Protein AF-A0A0Q0AUB7-F1 (afdb_monomer_lite)

Secondary structure (DSSP, 8-state):
---EEEEESTTSHHHHHHHHHHHHTT-EEEEE-S--GGGHHHHT-----

Organism: NCBI:txid129140

Foldseek 3Di:
DADEEEAEPCLDDPNVVVLLVVVVVVHHYDYYYPDPVSCVCSVVRPPDD

InterPro domains:
  IPR002347 Short-chain dehydrogenase/reductase SDR [PF00106] (4-42)
  IPR036291 NAD(P)-binding domain superfamily [SSF51735] (3-39)

Structure (mmCIF, N/CA/C/O backbone):
data_AF-A0A0Q0AUB7-F1
#
_entry.id   AF-A0A0Q0AUB7-F1
#
loop_
_atom_site.group_PDB
_atom_site.id
_atom_site.type_symbol
_atom_site.label_atom_id
_atom_site.label_alt_id
_atom_site.label_comp_id
_atom_site.label_asym_id
_atom_site.label_entity_id
_atom_site.label_seq_id
_atom_site.pdbx_PDB_ins_code
_atom_site.Cartn_x
_atom_site.Cartn_y
_atom_site.Cartn_z
_atom_site.occupancy
_atom_site.B_iso_or_equiv
_atom_site.auth_seq_id
_atom_site.auth_comp_id
_atom_site.auth_asym_id
_atom_site.auth_atom_id
_atom_site.pdbx_PDB_model_num
ATOM 1 N N . MET A 1 1 ? -20.393 5.355 10.477 1.00 56.44 1 MET A N 1
ATOM 2 C CA . MET A 1 1 ? -19.755 5.235 9.143 1.00 56.44 1 MET A CA 1
ATOM 3 C C . MET A 1 1 ? -18.326 4.745 9.320 1.00 56.44 1 MET A C 1
ATOM 5 O O . MET A 1 1 ? -17.692 5.149 10.286 1.00 56.44 1 MET A O 1
ATOM 9 N N . LYS A 1 2 ? -17.827 3.879 8.430 1.00 79.75 2 LYS A N 1
ATOM 10 C CA . LYS A 1 2 ? -16.408 3.485 8.379 1.00 79.75 2 LYS A CA 1
ATOM 11 C C . LYS A 1 2 ? -15.676 4.470 7.458 1.00 79.75 2 LYS A C 1
ATOM 13 O O . LYS A 1 2 ? -16.133 4.675 6.339 1.00 79.75 2 LYS A O 1
ATOM 18 N N . ALA A 1 3 ? -14.601 5.101 7.929 1.00 87.50 3 ALA A N 1
ATOM 19 C CA . ALA A 1 3 ? -13.792 5.995 7.100 1.00 87.50 3 ALA A CA 1
ATOM 20 C C . ALA A 1 3 ? -12.896 5.182 6.150 1.00 87.50 3 ALA A C 1
ATOM 22 O O . ALA A 1 3 ? -12.313 4.178 6.565 1.00 87.50 3 ALA A O 1
ATOM 23 N N . VAL A 1 4 ? -12.783 5.626 4.897 1.00 95.25 4 VAL A N 1
ATOM 24 C CA . VAL A 1 4 ? -11.854 5.079 3.895 1.00 95.25 4 VAL A CA 1
ATOM 25 C C . VAL A 1 4 ? -10.777 6.122 3.628 1.00 95.25 4 VAL A C 1
ATOM 27 O O . VAL A 1 4 ? -11.095 7.299 3.466 1.00 95.25 4 VAL A O 1
ATOM 30 N N . VAL A 1 5 ? -9.513 5.700 3.594 1.00 96.19 5 VAL A N 1
A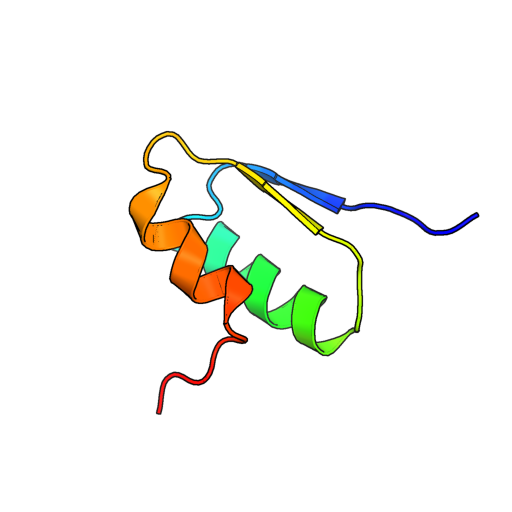TOM 31 C CA . VAL A 1 5 ? 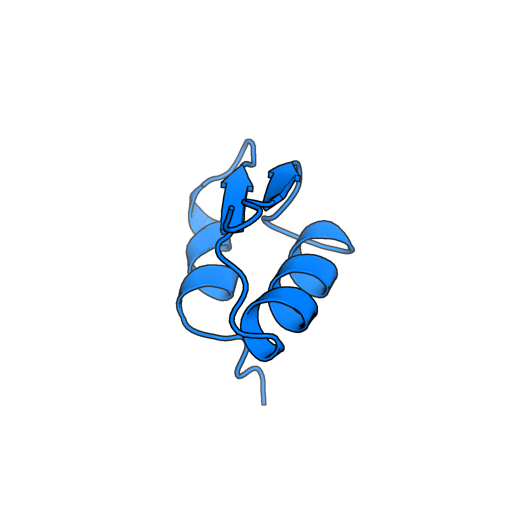-8.370 6.598 3.374 1.00 96.19 5 VAL A CA 1
ATOM 32 C C . VAL A 1 5 ? -7.802 6.373 1.977 1.00 96.19 5 VAL A C 1
ATOM 34 O O . VAL A 1 5 ? -7.439 5.250 1.634 1.00 96.19 5 VAL A O 1
ATOM 37 N N . LEU A 1 6 ? -7.705 7.444 1.191 1.00 96.31 6 LEU A N 1
ATOM 38 C CA . LEU A 1 6 ? -7.010 7.464 -0.096 1.00 96.31 6 LEU A CA 1
ATOM 39 C C . LEU A 1 6 ? -5.576 7.962 0.105 1.00 96.31 6 LEU A C 1
ATOM 41 O O . LEU A 1 6 ? -5.373 9.027 0.685 1.00 96.31 6 LEU A O 1
ATOM 45 N N . ILE A 1 7 ? -4.595 7.212 -0.396 1.00 95.88 7 ILE A N 1
ATOM 46 C CA . ILE A 1 7 ? -3.176 7.577 -0.337 1.00 95.88 7 ILE A CA 1
ATOM 47 C C . ILE A 1 7 ? -2.625 7.619 -1.760 1.00 95.88 7 ILE A C 1
ATOM 49 O O . ILE A 1 7 ? -2.558 6.590 -2.429 1.00 95.88 7 ILE A O 1
ATOM 53 N N . THR A 1 8 ? -2.218 8.805 -2.206 1.00 96.31 8 THR A N 1
ATOM 54 C CA . THR A 1 8 ? -1.500 9.023 -3.470 1.00 96.31 8 THR A CA 1
ATOM 55 C C . THR A 1 8 ? 0.008 9.029 -3.227 1.00 96.31 8 THR A C 1
ATOM 57 O O . THR A 1 8 ? 0.446 9.494 -2.174 1.00 96.31 8 THR A O 1
ATOM 60 N N . GLY A 1 9 ? 0.814 8.564 -4.182 1.00 96.12 9 GLY A N 1
ATOM 61 C CA . GLY A 1 9 ? 2.258 8.405 -3.958 1.00 96.12 9 GLY A CA 1
ATOM 62 C C . GLY A 1 9 ? 2.57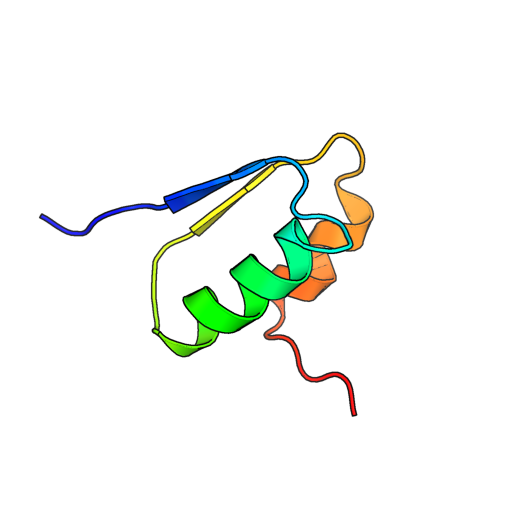3 7.208 -3.047 1.00 96.12 9 GLY A C 1
ATOM 63 O O . GLY A 1 9 ? 3.546 7.230 -2.292 1.00 96.12 9 GLY A O 1
ATOM 64 N N . ALA A 1 10 ? 1.689 6.203 -3.022 1.00 96.38 10 ALA A N 1
ATOM 65 C CA . ALA A 1 10 ? 1.741 5.085 -2.084 1.00 96.38 10 ALA A CA 1
ATOM 66 C C . ALA A 1 10 ? 2.838 4.049 -2.398 1.00 96.38 10 ALA A C 1
ATOM 68 O O . ALA A 1 10 ? 3.110 3.188 -1.558 1.00 96.38 10 ALA A O 1
ATOM 69 N N . ALA A 1 11 ? 3.466 4.113 -3.576 1.00 94.31 11 ALA A N 1
ATOM 70 C CA . ALA A 1 11 ? 4.450 3.130 -4.029 1.00 94.31 11 ALA A CA 1
ATOM 71 C C . ALA A 1 11 ? 5.839 3.300 -3.389 1.00 94.31 11 ALA A C 1
ATOM 73 O O . ALA A 1 11 ? 6.677 2.406 -3.514 1.00 94.31 11 ALA A O 1
ATOM 74 N N . GLY A 1 12 ? 6.102 4.411 -2.691 1.00 92.56 12 GLY A N 1
ATOM 75 C CA . GLY A 1 12 ? 7.413 4.651 -2.093 1.00 92.56 12 GLY A CA 1
ATOM 76 C C . GLY A 1 12 ? 7.441 5.700 -0.987 1.00 92.56 12 GLY A C 1
ATOM 77 O O . GLY A 1 12 ? 6.438 6.332 -0.652 1.00 92.56 12 GLY A O 1
ATOM 78 N N . GLY A 1 13 ? 8.632 5.861 -0.402 1.00 93.75 13 GLY A N 1
ATOM 79 C CA . GLY A 1 13 ? 8.947 6.891 0.587 1.00 93.75 13 GLY A CA 1
ATOM 80 C C . GLY A 1 13 ? 7.899 7.016 1.697 1.00 93.75 13 GLY A C 1
ATOM 81 O O . GLY A 1 13 ? 7.561 6.048 2.380 1.00 93.75 13 GLY A O 1
ATOM 82 N N . ILE A 1 14 ? 7.383 8.235 1.867 1.00 95.38 14 ILE A N 1
ATOM 83 C CA . ILE A 1 14 ? 6.418 8.573 2.919 1.00 95.38 14 ILE A CA 1
ATOM 84 C C . ILE A 1 14 ? 5.069 7.884 2.687 1.00 95.38 14 ILE A C 1
ATOM 86 O O . ILE A 1 14 ? 4.496 7.356 3.637 1.00 95.38 14 ILE A O 1
ATOM 90 N N . GLY A 1 15 ? 4.568 7.840 1.448 1.00 94.50 15 GLY A N 1
ATOM 91 C CA . GLY A 1 15 ? 3.274 7.221 1.15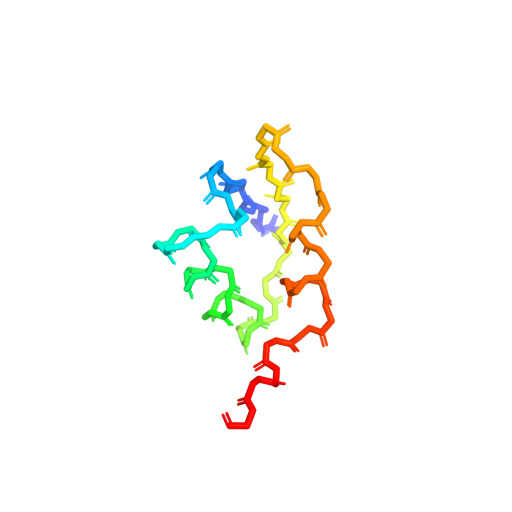1 1.00 94.50 15 GLY A CA 1
ATOM 92 C C . GLY A 1 15 ? 3.252 5.741 1.532 1.00 94.50 15 GLY A C 1
ATOM 93 O O . GLY A 1 15 ? 2.319 5.287 2.196 1.00 94.50 15 GLY A O 1
ATOM 94 N N . GLN A 1 16 ? 4.330 5.013 1.231 1.00 93.88 16 GLN A N 1
ATOM 95 C CA . GLN A 1 16 ? 4.493 3.620 1.649 1.00 93.88 16 GLN A CA 1
ATOM 96 C C . GLN A 1 16 ? 4.563 3.467 3.182 1.00 93.88 16 GLN A C 1
ATOM 98 O O . GLN A 1 16 ? 3.939 2.563 3.744 1.00 93.88 16 GLN A O 1
ATOM 103 N N . ALA A 1 17 ? 5.286 4.352 3.879 1.00 94.25 17 ALA A N 1
ATOM 104 C CA . ALA A 1 17 ? 5.381 4.321 5.341 1.00 94.25 17 ALA A CA 1
ATOM 105 C C . ALA A 1 17 ? 4.021 4.579 6.017 1.00 94.25 17 ALA A C 1
ATOM 107 O O . ALA A 1 17 ? 3.657 3.887 6.971 1.00 94.25 17 ALA A O 1
ATO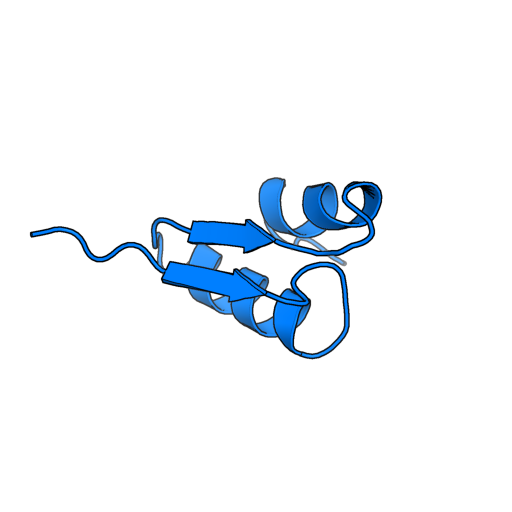M 108 N N . ILE A 1 18 ? 3.234 5.519 5.485 1.00 94.81 18 ILE A N 1
ATOM 109 C CA . ILE A 1 18 ? 1.867 5.793 5.945 1.00 94.81 18 ILE A CA 1
ATOM 110 C C . ILE A 1 18 ? 0.975 4.565 5.724 1.00 94.81 18 ILE A C 1
ATOM 112 O O . ILE A 1 18 ? 0.261 4.163 6.645 1.00 94.81 18 ILE A O 1
ATOM 116 N N . CYS A 1 19 ? 1.046 3.922 4.550 1.00 93.69 19 CYS A N 1
ATOM 117 C CA . CYS A 1 19 ? 0.300 2.687 4.281 1.00 93.69 19 CYS A CA 1
ATOM 118 C C . CYS A 1 19 ? 0.573 1.628 5.352 1.00 93.69 19 CYS A C 1
ATOM 120 O O . CYS A 1 19 ? -0.364 1.073 5.924 1.00 93.69 19 CYS A O 1
ATOM 122 N N . ALA A 1 20 ? 1.850 1.382 5.663 1.00 91.44 20 ALA A N 1
ATOM 123 C CA . ALA A 1 20 ? 2.246 0.393 6.660 1.00 91.44 20 ALA A CA 1
ATOM 124 C C . ALA A 1 20 ? 1.633 0.683 8.041 1.00 91.44 20 ALA A C 1
ATOM 126 O O . ALA A 1 20 ? 1.078 -0.220 8.669 1.00 91.44 20 ALA A O 1
ATOM 127 N N . GLN A 1 21 ? 1.663 1.940 8.492 1.00 93.38 21 GLN A N 1
ATOM 128 C CA . GLN A 1 21 ? 1.090 2.329 9.784 1.00 93.38 21 GLN A CA 1
ATOM 129 C C . GLN A 1 21 ? -0.440 2.215 9.826 1.00 93.38 21 GLN A C 1
ATOM 131 O O . GLN A 1 21 ? -1.000 1.827 10.852 1.00 93.38 21 GLN A O 1
ATOM 136 N N . LEU A 1 22 ? -1.137 2.550 8.737 1.00 93.00 22 LEU A N 1
ATOM 137 C CA . LEU A 1 22 ? -2.601 2.515 8.704 1.00 93.00 22 LEU A CA 1
ATOM 138 C C . LEU A 1 22 ? -3.156 1.092 8.534 1.00 93.00 22 LEU A C 1
ATOM 140 O O . LEU A 1 22 ? -4.203 0.774 9.100 1.00 93.00 22 LEU A O 1
ATOM 144 N N . ILE A 1 23 ? -2.430 0.208 7.842 1.00 90.44 23 ILE A N 1
ATOM 145 C CA . ILE A 1 23 ? -2.766 -1.223 7.757 1.00 90.44 23 ILE A CA 1
ATOM 146 C C . ILE A 1 23 ? -2.702 -1.878 9.138 1.00 90.44 23 ILE A C 1
ATOM 148 O O . ILE A 1 23 ? -3.615 -2.617 9.501 1.00 90.44 23 ILE A O 1
ATOM 152 N N . GLN A 1 24 ? -1.679 -1.564 9.944 1.00 89.62 24 GLN A N 1
ATOM 153 C CA . GLN A 1 24 ? -1.565 -2.064 11.324 1.00 89.62 24 GLN A CA 1
ATOM 154 C C . GLN A 1 24 ? -2.754 -1.656 12.209 1.00 89.62 24 GLN A C 1
ATOM 156 O O . GLN A 1 24 ? -3.059 -2.332 13.187 1.00 89.62 24 GLN A O 1
ATOM 161 N N . ARG A 1 25 ? -3.458 -0.577 11.852 1.00 90.50 25 ARG A N 1
ATOM 162 C CA . ARG A 1 25 ? -4.658 -0.086 12.545 1.00 90.50 25 ARG A CA 1
ATOM 163 C C . ARG A 1 25 ? -5.964 -0.657 11.974 1.00 90.50 25 ARG A C 1
ATOM 165 O O . ARG A 1 25 ? -7.033 -0.164 12.319 1.00 90.50 25 ARG A O 1
ATOM 172 N N . ALA A 1 26 ? -5.887 -1.665 11.097 1.00 89.25 26 ALA A N 1
ATOM 173 C CA . ALA A 1 26 ? -7.027 -2.302 10.431 1.00 89.25 26 ALA A CA 1
ATOM 174 C C . ALA A 1 26 ? -7.939 -1.314 9.671 1.00 89.25 26 ALA A C 1
ATOM 176 O O . ALA A 1 26 ? -9.155 -1.507 9.571 1.00 89.25 26 ALA A O 1
ATOM 177 N N . MET A 1 27 ? -7.353 -0.238 9.138 1.00 92.19 27 MET A N 1
ATOM 178 C CA . MET A 1 27 ? -8.078 0.734 8.327 1.00 92.19 27 MET A CA 1
ATOM 179 C C . MET A 1 27 ? -8.291 0.236 6.897 1.00 92.19 27 MET A C 1
ATOM 181 O O . MET A 1 27 ? -7.471 -0.494 6.343 1.00 92.19 27 MET A O 1
ATOM 185 N N . GLN A 1 28 ? -9.387 0.676 6.278 1.00 93.00 28 GLN A N 1
ATOM 186 C CA . GLN A 1 28 ? -9.650 0.428 4.865 1.00 93.00 28 GLN A CA 1
ATOM 187 C C . GLN A 1 28 ? -8.954 1.497 4.020 1.00 93.00 28 GLN A C 1
ATOM 189 O O . GLN A 1 28 ? -9.255 2.687 4.149 1.00 93.00 28 GLN A O 1
ATOM 194 N N . LEU A 1 29 ? -8.032 1.064 3.161 1.00 93.75 29 LEU A N 1
ATOM 195 C CA . LEU A 1 29 ? -7.192 1.945 2.352 1.00 93.75 29 LEU A CA 1
ATOM 196 C C . LEU A 1 29 ? -7.449 1.752 0.856 1.00 93.75 29 LEU A C 1
ATOM 198 O O . LEU A 1 29 ? -7.662 0.631 0.396 1.00 93.75 29 LEU A O 1
ATOM 202 N N . VAL A 1 30 ? -7.357 2.849 0.109 1.00 95.44 30 VAL A N 1
ATOM 203 C CA . VAL A 1 30 ? -7.236 2.880 -1.351 1.00 95.44 30 VAL A CA 1
ATOM 204 C C . VAL A 1 30 ? -5.874 3.482 -1.672 1.00 95.44 30 VAL A C 1
ATOM 206 O O . VAL A 1 30 ? -5.559 4.581 -1.217 1.00 95.44 30 VAL A O 1
ATOM 209 N N . LEU A 1 31 ? -5.051 2.749 -2.417 1.00 95.56 31 LEU A N 1
ATOM 210 C CA . LEU A 1 31 ? -3.676 3.137 -2.723 1.00 95.56 31 LEU A CA 1
ATOM 211 C C . LEU A 1 31 ? -3.573 3.521 -4.193 1.00 95.56 31 LEU A C 1
ATOM 213 O O . LEU A 1 31 ? -4.064 2.789 -5.048 1.00 95.56 31 LEU A O 1
ATOM 217 N N . ALA A 1 32 ? -2.928 4.646 -4.471 1.00 96.06 32 ALA A N 1
ATOM 218 C CA . ALA A 1 32 ? -2.738 5.154 -5.816 1.00 96.06 32 ALA A CA 1
ATOM 219 C C . ALA A 1 32 ? -1.297 5.627 -6.009 1.00 96.06 32 ALA A C 1
ATOM 221 O O . ALA A 1 32 ? -0.717 6.302 -5.155 1.00 96.06 32 ALA A O 1
ATOM 222 N N . ASP A 1 33 ? -0.731 5.290 -7.157 1.00 96.38 33 ASP A N 1
ATOM 223 C CA . ASP A 1 33 ? 0.569 5.761 -7.612 1.00 96.38 33 ASP A CA 1
ATOM 224 C C . ASP A 1 33 ? 0.625 5.664 -9.142 1.00 96.38 33 ASP A C 1
ATOM 226 O O . ASP A 1 33 ? -0.216 4.997 -9.748 1.00 96.38 33 ASP A O 1
ATOM 230 N N . ILE A 1 34 ? 1.590 6.341 -9.761 1.00 96.62 34 ILE A N 1
ATOM 231 C CA . ILE A 1 34 ? 1.817 6.246 -11.205 1.00 96.62 34 ILE A CA 1
ATOM 232 C C . ILE A 1 34 ? 2.402 4.882 -11.589 1.00 96.62 34 ILE A C 1
ATOM 234 O O . ILE A 1 34 ? 2.102 4.375 -12.668 1.00 96.62 34 ILE A O 1
ATOM 238 N N . ASP A 1 35 ? 3.199 4.275 -10.704 1.00 92.75 35 ASP A N 1
ATOM 239 C CA . ASP A 1 35 ? 3.652 2.893 -10.848 1.00 92.75 35 ASP A CA 1
ATOM 240 C C . ASP A 1 35 ? 2.857 1.989 -9.903 1.00 92.75 35 ASP A C 1
ATOM 242 O O . ASP A 1 35 ? 2.979 2.053 -8.680 1.00 92.75 35 ASP A O 1
ATOM 246 N N . GLU A 1 36 ? 2.027 1.125 -10.478 1.00 90.44 36 GLU A N 1
ATOM 247 C CA . GLU A 1 36 ? 1.204 0.188 -9.720 1.00 90.44 36 GLU A CA 1
ATOM 248 C C . GLU A 1 36 ? 2.039 -0.935 -9.088 1.00 90.44 36 GLU A C 1
ATOM 250 O O . GLU A 1 36 ? 1.703 -1.431 -8.009 1.00 90.44 36 GLU A O 1
ATOM 255 N N . LYS A 1 37 ? 3.142 -1.353 -9.727 1.00 91.88 37 LYS A N 1
ATOM 256 C CA . LYS A 1 37 ? 3.874 -2.567 -9.330 1.00 91.88 37 LYS A CA 1
ATOM 257 C C . LYS A 1 37 ? 4.326 -2.547 -7.867 1.00 91.88 37 LYS A C 1
ATOM 259 O O . LYS A 1 37 ? 4.163 -3.574 -7.209 1.00 91.88 37 LYS A O 1
ATOM 264 N N . PRO A 1 38 ? 4.850 -1.443 -7.303 1.00 90.12 38 PRO A N 1
ATOM 265 C CA . PRO A 1 38 ? 5.293 -1.426 -5.9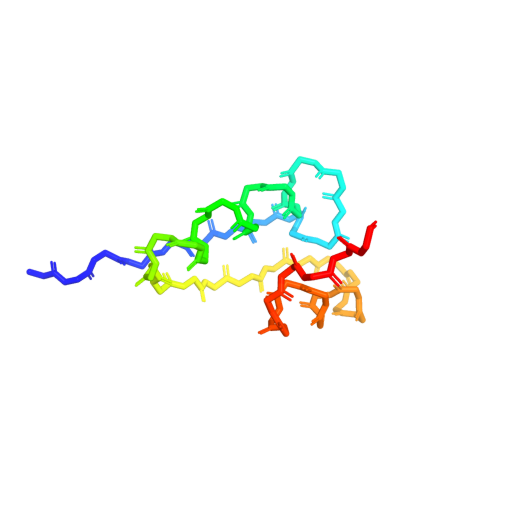14 1.00 90.12 38 PRO A CA 1
ATOM 266 C C . PRO A 1 38 ? 4.137 -1.372 -4.898 1.00 90.12 38 PRO A C 1
ATOM 268 O O . PRO A 1 38 ? 4.362 -1.614 -3.712 1.00 90.12 38 PRO A O 1
ATOM 271 N N . LEU A 1 39 ? 2.885 -1.141 -5.311 1.00 91.06 39 LEU A N 1
ATOM 272 C CA . LEU A 1 39 ? 1.737 -1.130 -4.388 1.00 91.06 39 LEU A CA 1
ATOM 273 C C . LEU A 1 39 ? 1.474 -2.498 -3.739 1.00 91.06 39 LEU A C 1
ATOM 275 O O . LEU A 1 39 ? 0.905 -2.574 -2.645 1.00 91.06 39 LEU A O 1
ATOM 279 N N . VAL A 1 40 ? 1.945 -3.589 -4.355 1.00 86.31 40 VAL A N 1
ATOM 280 C CA . VAL A 1 40 ? 1.860 -4.946 -3.784 1.00 86.31 40 VAL A CA 1
ATOM 281 C C . VAL A 1 40 ? 2.559 -5.060 -2.423 1.00 86.31 40 VAL A C 1
ATOM 283 O O . VAL A 1 40 ? 2.122 -5.847 -1.581 1.00 86.31 40 VAL A O 1
ATOM 286 N N . TYR A 1 41 ? 3.590 -4.243 -2.163 1.00 80.75 41 TYR A N 1
ATOM 287 C CA . TYR A 1 41 ? 4.281 -4.213 -0.869 1.00 80.75 41 TYR A CA 1
ATOM 288 C C . TYR A 1 41 ? 3.371 -3.732 0.258 1.00 80.75 41 TYR A C 1
ATOM 290 O O . TYR A 1 41 ? 3.442 -4.244 1.373 1.00 80.75 41 TYR A O 1
ATOM 298 N N . CYS A 1 42 ? 2.502 -2.765 -0.031 1.00 79.31 42 CYS A N 1
ATOM 299 C CA . CYS A 1 42 ? 1.524 -2.288 0.933 1.00 79.31 42 CYS A CA 1
ATOM 300 C C . CYS A 1 42 ? 0.424 -3.335 1.135 1.00 79.31 42 CYS A C 1
ATOM 302 O O . CYS A 1 42 ? 0.040 -3.606 2.265 1.00 79.31 42 CYS A O 1
ATOM 304 N N . ARG A 1 43 ? -0.036 -3.999 0.068 1.00 74.31 43 ARG A N 1
ATOM 305 C CA . ARG A 1 43 ? -1.118 -4.994 0.147 1.00 74.31 43 ARG A CA 1
ATOM 306 C C . ARG A 1 43 ? -0.784 -6.215 1.010 1.00 74.31 43 ARG A C 1
ATOM 308 O O . ARG A 1 43 ? -1.657 -6.705 1.719 1.00 74.31 43 ARG A O 1
ATOM 315 N N . ASN A 1 44 ? 0.454 -6.700 0.967 1.00 70.12 44 ASN A N 1
ATOM 316 C CA . ASN A 1 44 ? 0.833 -7.954 1.630 1.00 70.12 44 ASN A CA 1
ATOM 317 C C . ASN A 1 44 ? 1.123 -7.812 3.135 1.00 70.12 44 ASN A C 1
ATOM 319 O O . ASN A 1 44 ? 1.527 -8.783 3.773 1.00 70.12 44 ASN A O 1
ATOM 323 N N . GLY A 1 45 ? 0.882 -6.626 3.708 1.00 61.59 45 GLY A N 1
ATOM 324 C CA . GLY A 1 45 ? 1.288 -6.287 5.065 1.00 61.59 45 GLY A CA 1
ATOM 325 C C . GLY A 1 45 ? 2.803 -6.137 5.104 1.00 61.59 45 GLY A C 1
ATOM 326 O O . GLY A 1 45 ? 3.536 -7.076 4.814 1.00 61.59 45 GLY A O 1
ATOM 327 N N . ALA A 1 46 ? 3.283 -4.940 5.429 1.00 55.75 46 ALA A N 1
ATOM 328 C CA . ALA A 1 46 ? 4.703 -4.615 5.452 1.00 55.75 46 ALA A CA 1
ATOM 329 C C . ALA A 1 46 ? 5.469 -5.470 6.487 1.00 55.75 46 ALA A C 1
ATOM 331 O O . ALA A 1 46 ? 5.753 -5.025 7.592 1.00 55.75 46 ALA A O 1
ATOM 332 N N . LYS A 1 47 ? 5.808 -6.712 6.136 1.00 50.91 47 LYS A N 1
ATOM 333 C CA . LYS A 1 47 ? 6.857 -7.510 6.764 1.00 50.91 47 LYS A CA 1
ATOM 334 C C . LYS A 1 47 ? 8.104 -7.345 5.904 1.00 50.91 47 LYS A C 1
ATOM 336 O O . LYS A 1 47 ? 8.417 -8.198 5.080 1.00 50.91 47 LYS A O 1
ATOM 341 N N . ARG A 1 48 ? 8.785 -6.210 6.050 1.00 51.16 48 ARG A N 1
ATOM 342 C CA . ARG A 1 48 ? 10.220 -6.171 5.756 1.00 51.16 48 ARG A CA 1
ATOM 343 C C . ARG A 1 48 ? 10.925 -6.583 7.045 1.00 51.16 48 ARG A C 1
ATOM 345 O O . ARG A 1 48 ? 10.596 -6.041 8.098 1.00 51.16 48 ARG A O 1
ATOM 352 N N . ALA A 1 49 ? 11.753 -7.622 6.929 1.00 46.72 49 ALA A N 1
ATOM 353 C CA . ALA A 1 49 ? 12.699 -8.044 7.956 1.00 46.72 49 ALA A CA 1
ATOM 354 C C . ALA A 1 49 ? 13.613 -6.885 8.367 1.00 46.72 49 ALA A C 1
ATOM 356 O O . ALA A 1 49 ? 13.848 -6.004 7.504 1.00 46.72 49 ALA A O 1
#

Sequence (49 aa):
MKAVVLITGAAGGIGQAICAQLIQRAMQLVLADIDEKPLVYCRNGAKRA

Radius of gyration: 10.2 Å; chains: 1; bounding box: 32×17×24 Å

pLDDT: mean 86.8, std 13.66, range [46.72, 96.62]